Protein AF-A0A016UEE2-F1 (afdb_monomer)

Foldseek 3Di:
DDDDDDDDDDDDDDDDDDDDDDDDDDDPPPDQQDPVVCLVVVVVPDDDDDDDDDPPDDDFQWDWDQDLNDTDIDGDDPPDDDDDSVVVVVSVVVVRDCSVVPHDDDPPDPPFDDDPPDDGDDDDDD

Organism: NCBI:txid53326

Nearest PDB structures (foldseek):
  9iuz-assembly1_C  TM=5.239E-01  e=6.408E+00  Arabidopsis thaliana

Mean predicted aligned error: 16.3 Å

Structure (mmCIF, N/CA/C/O backbone):
data_AF-A0A016UEE2-F1
#
_entry.id   AF-A0A016UEE2-F1
#
loop_
_atom_site.group_PDB
_atom_site.id
_atom_site.type_symbol
_atom_site.label_atom_id
_atom_site.label_alt_id
_atom_site.label_comp_id
_atom_site.label_asym_id
_atom_site.label_entity_id
_atom_site.label_seq_id
_atom_site.pdbx_PDB_ins_code
_atom_site.Cartn_x
_atom_site.Cartn_y
_atom_site.Cartn_z
_atom_site.occupancy
_atom_site.B_iso_or_equiv
_atom_site.auth_seq_id
_atom_site.auth_comp_id
_atom_site.auth_asym_id
_atom_site.auth_atom_id
_atom_site.pdbx_PDB_model_num
ATOM 1 N N . MET A 1 1 ? 30.038 -10.224 -31.333 1.00 40.50 1 MET A N 1
ATOM 2 C CA . MET A 1 1 ? 29.538 -9.846 -29.993 1.00 40.50 1 MET A CA 1
ATOM 3 C C . MET A 1 1 ? 30.709 -9.316 -29.190 1.00 40.50 1 MET A C 1
ATOM 5 O O . MET A 1 1 ? 31.587 -10.097 -28.856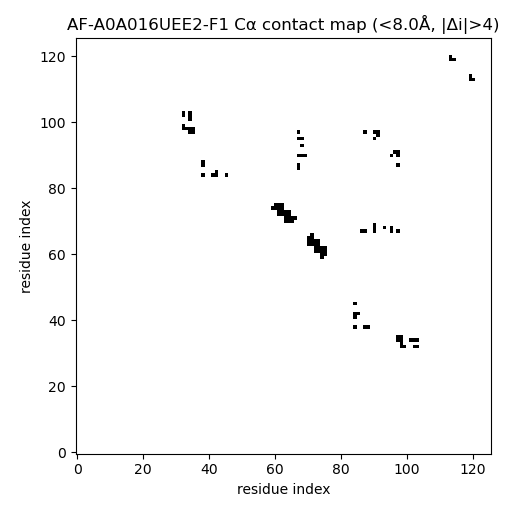 1.00 40.50 1 MET A O 1
ATOM 9 N N . LEU A 1 2 ? 30.770 -8.007 -28.948 1.00 43.94 2 LEU A N 1
ATOM 10 C CA . LEU A 1 2 ? 31.803 -7.408 -28.103 1.00 43.94 2 LEU A CA 1
ATOM 11 C C . LEU A 1 2 ? 31.153 -7.071 -26.758 1.00 43.94 2 LEU A C 1
ATOM 13 O O . LEU A 1 2 ? 30.389 -6.116 -26.651 1.00 43.94 2 LEU A O 1
ATOM 17 N N . GLY A 1 3 ? 31.377 -7.930 -25.764 1.00 43.28 3 GLY A N 1
ATOM 18 C CA . GLY A 1 3 ? 30.940 -7.693 -24.393 1.00 43.28 3 GLY A CA 1
ATOM 19 C C . GLY A 1 3 ? 31.794 -6.600 -23.756 1.00 43.28 3 GLY A C 1
ATOM 20 O O . GLY A 1 3 ? 33.020 -6.632 -23.846 1.00 43.28 3 GLY A O 1
ATOM 21 N N . HIS A 1 4 ? 31.155 -5.623 -23.118 1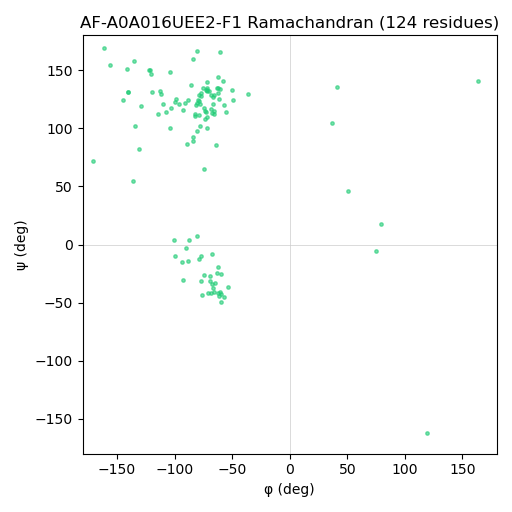.00 61.12 4 HIS A N 1
ATOM 22 C CA . HIS A 1 4 ? 31.859 -4.597 -22.360 1.00 61.12 4 HIS A CA 1
ATOM 23 C C . HIS A 1 4 ? 32.428 -5.203 -21.069 1.00 61.12 4 HIS A C 1
ATOM 25 O O . HIS A 1 4 ? 31.692 -5.563 -20.151 1.00 61.12 4 HIS A O 1
ATOM 31 N N . PHE A 1 5 ? 33.755 -5.322 -21.018 1.00 62.28 5 PHE A N 1
ATOM 32 C CA . PHE A 1 5 ? 34.513 -5.725 -19.834 1.00 62.28 5 PHE A CA 1
ATOM 33 C C . PHE A 1 5 ? 34.337 -4.708 -18.694 1.00 62.28 5 PHE A C 1
ATOM 35 O O . PHE A 1 5 ? 34.442 -3.496 -18.903 1.00 62.28 5 PHE A O 1
ATOM 42 N N . ARG A 1 6 ? 34.099 -5.205 -17.471 1.00 62.44 6 ARG A N 1
ATOM 43 C CA . ARG A 1 6 ? 34.119 -4.394 -16.242 1.00 62.44 6 ARG A CA 1
ATOM 44 C C . ARG A 1 6 ? 35.522 -3.816 -16.028 1.00 62.44 6 ARG A C 1
ATOM 46 O O . ARG A 1 6 ? 36.509 -4.534 -16.139 1.00 62.44 6 ARG A O 1
ATOM 53 N N . ARG A 1 7 ? 35.601 -2.525 -15.687 1.00 59.16 7 ARG A N 1
ATOM 54 C CA . ARG A 1 7 ? 36.829 -1.900 -15.174 1.00 59.16 7 ARG A CA 1
ATOM 55 C C . ARG A 1 7 ? 36.996 -2.287 -13.706 1.00 59.16 7 ARG A C 1
ATOM 57 O O . ARG A 1 7 ? 36.125 -1.976 -12.898 1.00 59.16 7 ARG A O 1
ATOM 64 N N . ASP A 1 8 ? 38.106 -2.936 -13.376 1.00 55.16 8 ASP A N 1
ATOM 65 C CA . ASP A 1 8 ? 38.494 -3.208 -11.993 1.00 55.16 8 ASP A CA 1
ATOM 66 C C . ASP A 1 8 ? 38.797 -1.897 -11.256 1.00 55.16 8 ASP A C 1
ATOM 68 O O . ASP A 1 8 ? 39.772 -1.197 -11.547 1.00 55.16 8 ASP A O 1
ATOM 72 N N . CYS A 1 9 ? 37.958 -1.554 -10.279 1.00 55.56 9 CYS A N 1
ATOM 73 C CA . CYS A 1 9 ? 38.241 -0.474 -9.343 1.00 55.56 9 CYS A CA 1
ATOM 74 C C . CYS A 1 9 ? 39.339 -0.924 -8.368 1.00 55.56 9 CYS A C 1
ATOM 76 O O . CYS A 1 9 ? 39.132 -1.813 -7.543 1.00 55.56 9 CYS A O 1
ATOM 78 N N . ARG A 1 10 ? 40.513 -0.285 -8.433 1.00 49.06 10 ARG A N 1
ATOM 79 C CA . ARG A 1 10 ? 41.581 -0.469 -7.441 1.00 49.06 10 ARG A CA 1
ATOM 80 C C . ARG A 1 10 ? 41.136 0.117 -6.097 1.00 49.06 10 ARG A C 1
ATOM 82 O O . ARG A 1 10 ? 40.994 1.329 -5.967 1.00 49.06 10 ARG A O 1
ATOM 89 N N . ILE A 1 11 ? 40.937 -0.744 -5.100 1.00 54.62 11 ILE A N 1
ATOM 90 C CA . ILE A 1 11 ? 40.657 -0.348 -3.714 1.00 54.62 11 ILE A CA 1
ATOM 91 C C . ILE A 1 11 ? 41.953 0.189 -3.093 1.00 54.62 11 ILE A C 1
ATOM 93 O O . ILE A 1 11 ? 42.874 -0.572 -2.792 1.00 54.62 11 ILE A O 1
ATOM 97 N N . GLY A 1 12 ? 42.024 1.504 -2.889 1.00 42.41 12 GLY A N 1
ATOM 98 C CA . GLY A 1 12 ? 43.024 2.118 -2.019 1.00 42.41 12 GLY A CA 1
ATOM 99 C C . GLY A 1 12 ? 42.668 1.852 -0.556 1.00 42.41 12 GLY A C 1
ATOM 100 O O . GLY A 1 12 ? 41.630 2.302 -0.079 1.00 42.41 12 GLY A O 1
ATOM 101 N N . LYS A 1 13 ? 43.509 1.097 0.157 1.00 50.34 13 LYS A N 1
ATOM 102 C CA . LYS A 1 13 ? 43.388 0.882 1.606 1.00 50.34 13 LYS A CA 1
ATOM 103 C C . LYS A 1 13 ? 43.895 2.110 2.360 1.00 50.34 13 LYS A C 1
ATOM 105 O O . LYS A 1 13 ? 45.065 2.435 2.196 1.00 50.34 13 LYS A O 1
ATOM 110 N N . VAL A 1 14 ? 43.104 2.669 3.279 1.00 40.50 14 VAL A N 1
ATOM 111 C CA . VAL A 1 14 ? 43.639 3.299 4.502 1.00 40.50 14 VAL A CA 1
ATOM 112 C C . VAL A 1 14 ? 42.727 2.973 5.690 1.00 40.50 14 VAL A C 1
ATOM 114 O O . VAL A 1 14 ? 41.506 3.034 5.602 1.00 40.50 14 VAL A O 1
ATOM 117 N N . ALA A 1 15 ? 43.371 2.534 6.769 1.00 42.91 15 ALA A N 1
ATOM 118 C CA . ALA A 1 15 ? 42.829 1.886 7.955 1.00 42.91 15 ALA A CA 1
ATOM 119 C C . ALA A 1 15 ? 42.287 2.858 9.022 1.00 42.91 15 ALA A C 1
ATOM 121 O O . ALA A 1 15 ? 42.736 3.997 9.108 1.00 42.91 15 ALA A O 1
ATOM 122 N N . GLY A 1 16 ? 41.413 2.361 9.912 1.00 34.12 16 GLY A N 1
ATOM 123 C CA . GLY A 1 16 ? 40.935 3.117 11.078 1.00 34.12 16 GLY A CA 1
ATOM 124 C C . GLY A 1 16 ? 40.105 2.320 12.099 1.00 34.12 16 GLY A C 1
ATOM 125 O O . GLY A 1 16 ? 38.905 2.510 12.172 1.00 34.12 16 GLY A O 1
ATOM 126 N N . LYS A 1 17 ? 40.785 1.440 12.849 1.00 33.84 17 LYS A N 1
ATOM 127 C CA . LYS A 1 17 ? 40.577 0.909 14.225 1.00 33.84 17 LYS A CA 1
ATOM 128 C C . LYS A 1 17 ? 39.187 0.528 14.800 1.00 33.84 17 LYS A C 1
ATOM 130 O O . LYS A 1 17 ? 38.220 1.273 14.797 1.00 33.84 17 LYS A O 1
ATOM 135 N N . LEU A 1 18 ? 39.221 -0.638 15.455 1.00 43.97 18 LEU A N 1
ATOM 136 C CA . LEU A 1 18 ? 38.217 -1.311 16.289 1.00 43.97 18 LEU A CA 1
ATOM 137 C C . LEU A 1 18 ? 38.266 -0.827 17.759 1.00 43.97 18 LEU A C 1
ATOM 139 O O . LEU A 1 18 ? 39.369 -0.739 18.298 1.00 43.97 18 LEU A O 1
ATOM 143 N N . ALA A 1 19 ? 37.107 -0.596 18.398 1.00 36.94 19 ALA A N 1
ATOM 144 C CA . ALA A 1 19 ? 36.803 -0.658 19.854 1.00 36.94 19 ALA A CA 1
ATOM 145 C C . ALA A 1 19 ? 35.471 0.090 20.111 1.00 36.94 19 ALA A C 1
ATOM 147 O O . ALA A 1 19 ? 35.274 1.136 19.514 1.00 36.94 19 ALA A O 1
ATOM 148 N N . LYS A 1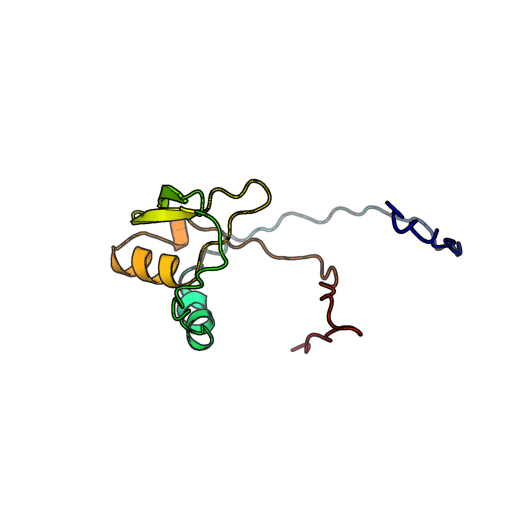 20 ? 34.509 -0.291 20.959 1.00 31.36 20 LYS A N 1
ATOM 149 C CA . LYS A 1 20 ? 34.259 -1.386 21.912 1.00 31.36 20 LYS A CA 1
ATOM 150 C C . LYS A 1 20 ? 32.720 -1.488 22.058 1.00 31.36 20 LYS A C 1
ATOM 152 O O . LYS A 1 20 ? 32.025 -0.497 21.857 1.00 31.36 20 LYS A O 1
ATOM 157 N N . LYS A 1 21 ? 32.209 -2.670 22.422 1.00 42.94 21 LYS A N 1
ATOM 158 C CA . LYS A 1 21 ? 30.834 -2.890 22.915 1.00 42.94 21 LYS A CA 1
ATOM 159 C C . LYS A 1 21 ? 30.615 -2.076 24.192 1.00 42.94 21 LYS A C 1
ATOM 161 O O . LYS A 1 21 ? 31.430 -2.241 25.091 1.00 42.94 21 LYS A O 1
ATOM 166 N N . GLU A 1 22 ? 29.496 -1.363 24.300 1.00 32.75 22 GLU A N 1
ATOM 167 C CA . GLU A 1 22 ? 28.734 -1.274 25.550 1.00 32.75 22 GLU A CA 1
ATOM 168 C C . GLU A 1 22 ? 27.233 -1.313 25.250 1.00 32.75 22 GLU A C 1
ATOM 170 O O . GLU A 1 22 ? 26.722 -0.678 24.330 1.00 32.75 22 GLU A O 1
ATOM 175 N N . GLU A 1 23 ? 26.581 -2.181 26.008 1.00 44.69 23 GLU A N 1
ATOM 176 C CA . GLU A 1 23 ? 25.160 -2.470 26.069 1.00 44.69 23 GLU A CA 1
ATOM 177 C C . GLU A 1 23 ? 24.465 -1.331 26.824 1.00 44.69 23 GLU A C 1
ATOM 179 O O . GLU A 1 23 ? 24.957 -0.887 27.861 1.00 44.69 23 GLU A O 1
ATOM 184 N N . HIS A 1 24 ? 23.337 -0.836 26.313 1.00 33.78 24 HIS A N 1
ATOM 185 C CA . HIS A 1 24 ? 22.480 0.089 27.052 1.00 33.78 24 HIS A CA 1
ATOM 186 C C . HIS A 1 24 ? 21.016 -0.327 26.916 1.00 33.78 24 HIS A C 1
ATOM 188 O O . HIS A 1 24 ? 20.382 -0.130 25.883 1.00 33.78 24 HIS A O 1
ATOM 194 N N . GLY A 1 25 ? 20.547 -0.952 27.998 1.00 29.88 25 GLY A N 1
ATOM 195 C CA . GLY A 1 25 ? 19.236 -0.792 28.620 1.00 29.88 25 GLY A CA 1
ATOM 196 C C . GLY A 1 25 ? 18.035 -0.565 27.711 1.00 29.88 25 GLY A C 1
ATOM 197 O O . GLY A 1 25 ? 17.761 0.553 27.283 1.00 29.88 25 GLY A O 1
ATOM 198 N N . GLN A 1 26 ? 17.234 -1.620 27.560 1.00 46.62 26 GLN A N 1
ATOM 199 C CA . GLN A 1 26 ? 15.822 -1.506 27.218 1.00 46.62 26 GLN A CA 1
ATOM 200 C C . GLN A 1 26 ? 15.105 -0.607 28.231 1.00 46.62 26 GLN A C 1
ATOM 202 O O . GLN A 1 26 ? 14.918 -0.980 29.386 1.00 46.62 26 GLN A O 1
ATOM 207 N N . ILE A 1 27 ? 14.627 0.539 27.759 1.00 47.03 27 ILE A N 1
ATOM 208 C CA . ILE A 1 27 ? 13.439 1.189 28.308 1.00 47.03 27 ILE A CA 1
ATOM 209 C C . ILE A 1 27 ? 12.556 1.528 27.110 1.00 47.03 27 ILE A C 1
ATOM 211 O O . ILE A 1 27 ? 12.590 2.639 26.589 1.00 47.03 27 ILE A O 1
ATOM 215 N N . SER A 1 28 ? 11.778 0.560 26.627 1.00 43.34 28 SER A N 1
ATOM 216 C CA . SER A 1 28 ? 10.666 0.872 25.730 1.00 43.34 28 SER A CA 1
ATOM 217 C C . SER A 1 28 ? 9.436 1.139 26.588 1.00 43.34 28 SER A C 1
ATOM 219 O O . SER A 1 28 ? 8.651 0.240 26.890 1.00 43.34 28 SER A O 1
ATOM 221 N N . SER A 1 29 ? 9.305 2.397 27.008 1.00 43.34 29 SER A N 1
ATOM 222 C CA . SER A 1 29 ? 7.999 2.985 27.302 1.00 43.34 29 SER A CA 1
ATOM 223 C C . SER A 1 29 ? 7.094 2.688 26.108 1.00 43.34 29 SER A C 1
ATOM 225 O O . SER A 1 29 ? 7.496 2.946 24.974 1.00 43.34 29 SER A O 1
ATOM 227 N N . GLY A 1 30 ? 5.941 2.061 26.343 1.00 49.44 30 GLY A N 1
ATOM 228 C CA . GLY A 1 30 ? 5.018 1.641 25.292 1.00 49.44 30 GLY A CA 1
ATOM 229 C C . GLY A 1 30 ? 4.457 2.845 24.544 1.00 49.44 30 GLY A C 1
ATOM 230 O O . GLY A 1 30 ? 3.392 3.353 24.877 1.00 49.44 30 GLY A O 1
ATOM 231 N N . THR A 1 31 ? 5.187 3.319 23.540 1.00 59.09 31 THR A N 1
ATOM 232 C CA . THR A 1 31 ? 4.692 4.267 22.550 1.00 59.09 31 THR A CA 1
ATOM 233 C C . THR A 1 31 ? 3.604 3.563 21.752 1.00 59.09 31 THR A C 1
ATOM 235 O O . THR A 1 31 ? 3.883 2.573 21.074 1.00 59.09 31 THR A O 1
ATOM 238 N N . ALA A 1 32 ? 2.365 4.045 21.866 1.00 63.94 32 ALA A N 1
ATOM 239 C CA . ALA A 1 32 ? 1.270 3.613 21.008 1.00 63.94 32 ALA A CA 1
ATOM 240 C C . ALA A 1 32 ? 1.714 3.697 19.535 1.00 63.94 32 ALA A C 1
ATOM 242 O O . ALA A 1 32 ? 2.328 4.685 19.129 1.00 63.94 32 ALA A O 1
ATOM 243 N N . LYS A 1 33 ? 1.448 2.646 18.753 1.00 73.62 33 LYS A N 1
ATOM 244 C CA . LYS A 1 33 ? 1.685 2.639 17.305 1.00 73.62 33 LYS A CA 1
ATOM 245 C C . LYS A 1 33 ? 0.739 3.668 16.670 1.00 73.62 33 LYS A C 1
ATOM 247 O O . LYS A 1 33 ? -0.444 3.675 16.992 1.00 73.62 33 LYS A O 1
ATOM 252 N N . MET A 1 34 ? 1.265 4.582 15.851 1.00 87.06 34 MET A N 1
ATOM 253 C CA . MET A 1 34 ? 0.511 5.719 15.292 1.00 87.06 34 MET A CA 1
ATOM 254 C C . MET A 1 34 ? 0.815 5.914 13.799 1.00 87.06 34 MET A C 1
ATOM 256 O O . MET A 1 34 ? 1.201 7.006 13.382 1.00 87.06 34 MET A O 1
ATOM 260 N N . PHE A 1 35 ? 0.631 4.867 12.991 1.00 90.81 35 PHE A N 1
ATOM 261 C CA . PHE A 1 35 ? 0.858 4.905 11.539 1.00 90.81 35 PHE A CA 1
ATOM 262 C C . PHE A 1 35 ? -0.108 5.851 10.810 1.00 90.81 35 PHE A C 1
ATOM 264 O O . PHE A 1 35 ? 0.228 6.495 9.813 1.00 90.81 35 PHE A O 1
ATOM 271 N N . THR A 1 36 ? -1.336 5.964 11.307 1.00 91.19 36 THR A N 1
ATOM 272 C CA . THR A 1 36 ? -2.392 6.776 10.697 1.00 91.19 36 THR A CA 1
ATOM 273 C C . THR A 1 36 ? -2.101 8.272 10.822 1.00 91.19 36 THR A C 1
ATOM 275 O O . THR A 1 36 ? -2.449 9.052 9.933 1.00 91.19 36 THR A O 1
ATOM 278 N N . ALA A 1 37 ? -1.422 8.690 11.894 1.00 91.25 37 ALA A N 1
ATOM 279 C CA . ALA A 1 37 ? -1.154 10.096 12.185 1.00 91.25 37 ALA A CA 1
ATOM 280 C C . ALA A 1 37 ? -0.352 10.824 11.079 1.00 91.25 37 ALA A C 1
ATOM 282 O O . ALA A 1 37 ? -0.791 11.893 10.637 1.00 91.25 37 ALA A O 1
ATOM 283 N N . PRO A 1 38 ? 0.784 10.297 10.576 1.00 89.38 38 PRO A N 1
ATOM 284 C CA . PRO A 1 38 ? 1.543 10.947 9.508 1.00 89.38 38 PRO A CA 1
ATOM 285 C C . PRO A 1 38 ? 0.953 10.752 8.101 1.00 89.38 38 PRO A C 1
ATOM 287 O O . PRO A 1 38 ? 1.364 11.461 7.176 1.00 89.38 38 PRO A O 1
ATOM 290 N N . LEU A 1 39 ? -0.013 9.845 7.907 1.00 89.56 39 LEU A N 1
ATOM 291 C CA . LEU A 1 39 ? -0.467 9.423 6.577 1.00 89.56 39 LEU A CA 1
ATOM 292 C C . LEU A 1 39 ? -0.959 10.592 5.708 1.00 89.56 39 LEU A C 1
ATOM 294 O O . LEU A 1 39 ? -0.557 10.726 4.550 1.00 89.56 39 LEU A O 1
ATOM 298 N N . ASN A 1 40 ? -1.764 11.494 6.276 1.00 85.19 40 ASN A N 1
ATOM 299 C CA . ASN A 1 40 ? -2.271 12.666 5.552 1.00 85.19 40 ASN A CA 1
ATOM 300 C C . ASN A 1 40 ? -1.135 13.573 5.063 1.00 85.19 40 ASN A C 1
ATOM 302 O O . ASN A 1 40 ? -1.147 14.040 3.921 1.00 85.19 40 ASN A O 1
ATOM 306 N N . ARG A 1 41 ? -0.106 13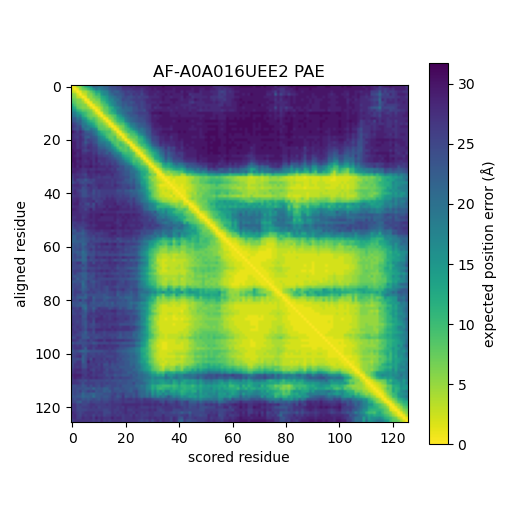.767 5.895 1.00 88.44 41 ARG A N 1
ATOM 307 C CA . ARG A 1 41 ? 1.067 14.569 5.538 1.00 88.44 41 ARG A CA 1
ATOM 308 C C . ARG A 1 41 ? 1.820 13.959 4.356 1.00 88.44 41 ARG A C 1
ATOM 310 O O . ARG A 1 41 ? 2.225 14.700 3.466 1.00 88.44 41 ARG A O 1
ATOM 317 N N . TRP A 1 42 ? 1.989 12.637 4.321 1.00 88.50 42 TRP A N 1
ATOM 318 C CA . TRP A 1 42 ? 2.667 11.956 3.209 1.00 88.50 42 TRP A CA 1
ATOM 319 C C . TRP A 1 42 ? 1.875 12.036 1.904 1.00 88.50 42 TRP A C 1
ATOM 321 O O . TRP A 1 42 ? 2.453 12.149 0.825 1.00 88.50 42 TRP A O 1
ATOM 331 N N . THR A 1 43 ? 0.546 12.027 1.992 1.00 82.81 43 THR A N 1
ATOM 332 C CA . THR A 1 43 ? -0.319 12.019 0.804 1.00 82.81 43 THR A CA 1
ATOM 333 C C . THR A 1 43 ? -0.390 13.368 0.089 1.00 82.81 43 THR A C 1
ATOM 335 O O . THR A 1 43 ? -0.558 13.394 -1.129 1.00 82.81 43 THR A O 1
ATOM 338 N N . CYS A 1 44 ? -0.162 14.478 0.800 1.00 77.00 44 CYS A N 1
ATOM 339 C CA . CYS A 1 44 ? -0.179 15.837 0.243 1.00 77.00 44 CYS A CA 1
ATOM 340 C C . CYS A 1 44 ? 0.858 16.054 -0.887 1.00 77.00 44 CYS A C 1
ATOM 342 O O . CYS A 1 44 ? 0.647 16.882 -1.766 1.00 77.00 44 CYS A O 1
ATOM 344 N N . GLY A 1 45 ? 1.951 15.280 -0.908 1.00 67.50 45 GLY A N 1
ATOM 345 C CA . GLY A 1 45 ? 2.974 15.325 -1.966 1.00 67.50 45 GLY A CA 1
ATOM 346 C C . GLY A 1 45 ? 2.872 14.214 -3.016 1.00 67.50 45 GLY A C 1
ATOM 347 O O . GLY A 1 45 ? 3.756 14.095 -3.863 1.00 67.50 45 GLY A O 1
ATOM 348 N N . SER A 1 46 ? 1.849 13.357 -2.949 1.00 66.00 46 SER A N 1
ATOM 349 C CA . SER A 1 46 ? 1.742 12.210 -3.853 1.00 66.00 46 SER A CA 1
ATOM 350 C C . SER A 1 46 ? 1.216 12.634 -5.227 1.00 66.00 46 SER A C 1
ATOM 352 O O . SER A 1 46 ? 0.144 13.223 -5.350 1.00 66.00 46 SER A O 1
ATOM 354 N N . VAL A 1 47 ? 1.980 12.342 -6.282 1.00 64.38 47 VAL A N 1
ATOM 355 C CA . VAL A 1 47 ? 1.561 12.604 -7.664 1.00 64.38 47 VAL A CA 1
ATOM 356 C C . VAL A 1 47 ? 0.798 11.385 -8.170 1.00 64.38 47 VAL A C 1
ATOM 358 O O . VAL A 1 47 ? 1.305 10.262 -8.125 1.00 64.38 47 VAL A O 1
ATOM 361 N N . GLY A 1 48 ? -0.433 11.585 -8.640 1.00 59.97 48 GLY A N 1
ATOM 362 C CA . GLY A 1 48 ? -1.207 10.519 -9.268 1.00 59.97 48 GLY A CA 1
ATOM 363 C C . GLY A 1 48 ? -0.508 10.016 -10.532 1.00 59.97 48 GLY A C 1
ATOM 364 O O . GLY A 1 48 ? -0.131 10.806 -11.395 1.00 59.97 48 GLY A O 1
ATOM 365 N N . VAL A 1 49 ? -0.342 8.699 -10.662 1.00 60.59 49 VAL A N 1
ATOM 366 C CA . VAL A 1 49 ? 0.182 8.103 -11.896 1.00 60.59 49 VAL A CA 1
ATOM 367 C C . VAL A 1 49 ? -0.947 8.042 -12.922 1.00 60.59 49 VAL A C 1
ATOM 369 O O . VAL A 1 49 ? -1.888 7.261 -12.778 1.00 60.59 49 VAL A O 1
ATOM 372 N N . VAL A 1 50 ? -0.844 8.847 -13.979 1.00 59.38 50 VAL A N 1
ATOM 373 C CA . VAL A 1 50 ? -1.672 8.691 -15.179 1.00 59.38 50 VAL A CA 1
ATOM 374 C C . VAL A 1 50 ? -1.133 7.487 -15.950 1.00 59.38 50 VAL A C 1
ATOM 376 O O . VAL A 1 50 ? 0.021 7.483 -16.374 1.00 59.38 50 VAL A O 1
ATOM 379 N N . LYS A 1 51 ? -1.942 6.434 -16.115 1.00 60.41 51 LYS A N 1
ATOM 380 C CA . LYS A 1 51 ? -1.556 5.285 -16.946 1.00 60.41 51 LYS A CA 1
ATOM 381 C C . LYS A 1 51 ? -1.587 5.687 -18.420 1.00 60.41 51 LYS A C 1
ATOM 383 O O . LYS A 1 51 ? -2.651 5.698 -19.030 1.0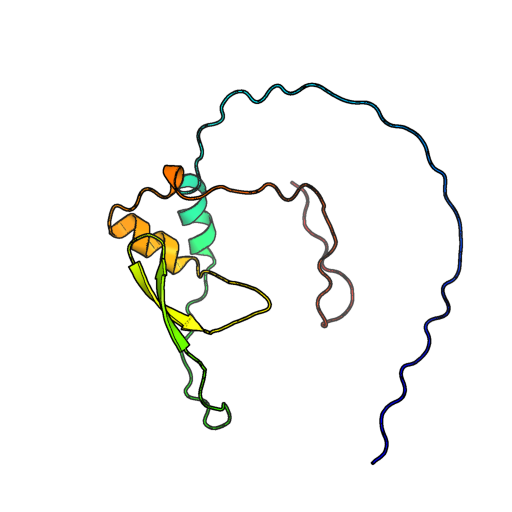0 60.41 51 LYS A O 1
ATOM 388 N N . GLY A 1 52 ? -0.419 5.984 -18.983 1.00 60.56 52 GLY A N 1
ATOM 389 C CA . GLY A 1 52 ? -0.206 5.918 -20.426 1.00 60.56 52 GLY A CA 1
ATOM 390 C C . GLY A 1 52 ? -0.172 4.456 -20.870 1.00 60.56 52 GLY A C 1
ATOM 391 O O . GLY A 1 52 ? 0.434 3.620 -20.199 1.00 60.56 52 GLY A O 1
ATOM 392 N N . TYR A 1 53 ? -0.866 4.135 -21.959 1.00 59.47 53 TYR A N 1
ATOM 393 C CA . TYR A 1 53 ? -0.720 2.845 -22.627 1.00 59.47 53 TYR A CA 1
ATOM 394 C C . TYR A 1 53 ? 0.505 2.959 -23.534 1.00 59.47 53 TYR A C 1
ATOM 396 O O . TYR A 1 53 ? 0.478 3.738 -24.484 1.00 59.47 53 TYR A O 1
ATOM 404 N N . ASP A 1 54 ? 1.587 2.263 -23.195 1.00 66.56 54 ASP A N 1
ATOM 405 C CA . ASP A 1 54 ? 2.805 2.250 -24.003 1.00 66.56 54 ASP A CA 1
ATOM 406 C C . ASP A 1 54 ? 2.914 0.889 -24.694 1.00 66.56 54 ASP A C 1
ATOM 408 O O . ASP A 1 54 ? 3.030 -0.150 -24.039 1.00 66.56 54 ASP A O 1
ATOM 412 N N . ASP A 1 55 ? 2.813 0.907 -26.022 1.00 69.00 55 ASP A N 1
ATOM 413 C CA . ASP A 1 55 ? 2.758 -0.275 -26.894 1.00 69.00 55 ASP A CA 1
ATOM 414 C C . ASP A 1 55 ? 4.090 -1.059 -26.897 1.00 69.00 55 ASP A C 1
ATOM 416 O O . ASP A 1 55 ? 4.186 -2.170 -27.414 1.00 69.00 55 ASP A O 1
ATOM 420 N N . LEU A 1 56 ? 5.134 -0.490 -26.279 1.00 75.81 56 LEU A N 1
ATOM 421 C CA . LEU A 1 56 ? 6.471 -1.072 -26.160 1.00 75.81 56 LEU A CA 1
ATOM 422 C C . LEU A 1 56 ? 6.670 -1.934 -24.900 1.00 75.81 56 LEU A C 1
ATOM 424 O O . LEU A 1 56 ? 7.739 -2.523 -24.723 1.00 75.81 56 LEU A O 1
ATOM 428 N N 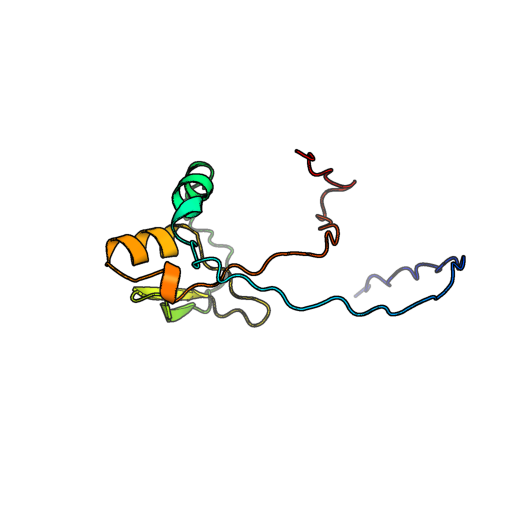. VAL A 1 57 ? 5.675 -2.027 -24.010 1.00 74.81 57 VAL A N 1
ATOM 429 C CA . VAL A 1 57 ? 5.790 -2.781 -22.752 1.00 74.81 57 VAL A CA 1
ATOM 430 C C . VAL A 1 57 ? 5.136 -4.158 -22.889 1.00 74.81 57 VAL A C 1
ATOM 432 O O . VAL A 1 57 ? 3.946 -4.283 -23.170 1.00 74.81 57 VAL A O 1
ATOM 435 N N . GLY A 1 58 ? 5.912 -5.221 -22.648 1.00 81.94 58 GLY A N 1
ATOM 436 C CA . GLY A 1 58 ? 5.402 -6.596 -22.631 1.00 81.94 58 GLY A CA 1
ATOM 437 C C . GLY A 1 58 ? 4.322 -6.828 -21.563 1.00 81.94 58 GLY A C 1
ATOM 438 O O . GLY A 1 58 ? 4.140 -6.035 -20.637 1.00 81.94 58 GLY A O 1
ATOM 439 N N . ARG A 1 59 ? 3.597 -7.952 -21.660 1.00 83.44 59 ARG A N 1
ATOM 440 C CA . ARG A 1 59 ? 2.529 -8.286 -20.702 1.00 83.44 59 ARG A CA 1
ATOM 441 C C . ARG A 1 59 ? 3.083 -8.322 -19.271 1.00 83.44 59 ARG A C 1
ATOM 443 O O . ARG A 1 59 ? 3.932 -9.147 -18.950 1.00 83.44 59 ARG A O 1
ATOM 450 N N . GLN A 1 60 ? 2.543 -7.469 -18.403 1.00 85.50 60 GLN A N 1
ATOM 451 C CA . GLN A 1 60 ? 2.872 -7.474 -16.980 1.00 85.50 60 GLN A CA 1
ATOM 452 C C . GLN A 1 60 ? 2.305 -8.718 -16.287 1.00 85.50 60 GLN A C 1
ATOM 454 O O . GLN A 1 60 ? 1.116 -9.027 -16.412 1.00 85.50 60 GLN A O 1
ATOM 459 N N . THR A 1 61 ? 3.142 -9.397 -15.504 1.00 89.88 61 THR A N 1
ATOM 460 C CA . THR A 1 61 ? 2.712 -10.488 -14.624 1.00 89.88 61 THR A CA 1
ATOM 461 C C . THR A 1 61 ? 2.068 -9.895 -13.377 1.00 89.88 61 THR A C 1
ATOM 463 O O . THR A 1 61 ? 2.752 -9.408 -12.477 1.00 89.88 61 THR A O 1
ATOM 466 N N . VAL A 1 62 ? 0.736 -9.916 -13.338 1.00 92.75 62 VAL A N 1
ATOM 467 C CA . VAL A 1 62 ? -0.063 -9.405 -12.219 1.00 92.75 62 VAL A CA 1
ATOM 468 C C . VAL A 1 62 ? -0.931 -10.499 -11.615 1.00 92.75 62 VAL A C 1
ATOM 470 O O . VAL A 1 62 ? -1.439 -11.362 -12.329 1.00 92.75 62 VAL A O 1
ATOM 473 N N . THR A 1 63 ? -1.157 -10.428 -10.306 1.00 94.19 63 THR A N 1
ATOM 474 C CA . THR A 1 63 ? -2.083 -11.312 -9.587 1.00 94.19 63 THR A CA 1
ATOM 475 C C . THR A 1 63 ? -2.963 -10.525 -8.618 1.00 94.19 63 THR A C 1
ATOM 477 O O . THR A 1 63 ? -2.626 -9.404 -8.232 1.00 94.19 63 THR A O 1
ATOM 480 N N . ASN A 1 64 ? -4.114 -11.086 -8.243 1.00 96.19 64 ASN A N 1
ATOM 481 C CA . ASN A 1 64 ? -4.943 -10.516 -7.184 1.00 96.19 64 ASN A CA 1
ATOM 482 C C . ASN A 1 64 ? -4.357 -10.898 -5.824 1.00 96.19 64 ASN A C 1
ATOM 484 O O . ASN A 1 64 ? -4.144 -12.075 -5.546 1.00 96.19 64 ASN A O 1
ATOM 488 N N . VAL A 1 65 ? -4.155 -9.904 -4.968 1.00 94.69 65 VAL A N 1
ATOM 489 C CA . VAL A 1 65 ? -3.695 -10.074 -3.589 1.00 94.69 65 VAL A CA 1
ATOM 490 C C . VAL A 1 65 ? -4.708 -9.468 -2.625 1.00 94.69 65 VAL A C 1
ATOM 492 O O . VAL A 1 65 ? -5.404 -8.506 -2.968 1.00 94.69 65 VAL A O 1
ATOM 495 N N . ARG A 1 66 ? -4.790 -10.030 -1.415 1.00 95.69 66 ARG A N 1
ATOM 496 C CA . ARG A 1 66 ? -5.489 -9.413 -0.283 1.00 95.69 66 ARG A CA 1
ATOM 497 C C . ARG A 1 66 ? -4.457 -8.680 0.565 1.00 95.69 66 ARG A C 1
ATOM 499 O O . ARG A 1 66 ? -3.508 -9.300 1.027 1.00 95.69 66 ARG A O 1
ATOM 506 N N . LEU A 1 67 ? -4.634 -7.378 0.739 1.00 94.38 67 LEU A N 1
ATOM 507 C CA . LEU A 1 67 ? -3.697 -6.501 1.434 1.00 94.38 67 LEU A CA 1
ATOM 508 C C . LEU A 1 67 ? -4.483 -5.433 2.198 1.00 94.38 67 LEU A C 1
ATOM 510 O O . LEU A 1 67 ? -5.282 -4.731 1.584 1.00 94.38 67 LEU A O 1
ATOM 514 N N . LEU A 1 68 ? -4.258 -5.316 3.513 1.00 94.94 68 LEU A N 1
ATOM 515 C CA . LEU A 1 68 ? -4.892 -4.308 4.385 1.00 94.94 68 LEU A CA 1
ATOM 516 C C . LEU A 1 68 ? -6.426 -4.266 4.238 1.00 94.94 68 LEU A C 1
ATOM 518 O O . LEU A 1 68 ? -7.024 -3.222 3.998 1.00 94.94 68 LEU A O 1
ATOM 522 N N . GLY A 1 69 ? -7.063 -5.442 4.248 1.00 94.56 69 GLY A N 1
ATOM 523 C CA . GLY A 1 69 ? -8.514 -5.579 4.054 1.00 94.56 69 GLY A CA 1
ATOM 524 C C . GLY A 1 69 ? -9.008 -5.391 2.610 1.00 94.56 69 GLY A C 1
ATOM 525 O O . GLY A 1 69 ? -10.172 -5.659 2.319 1.00 94.56 69 GLY A O 1
ATOM 526 N N . LEU A 1 70 ? -8.140 -5.008 1.671 1.00 96.12 70 LEU A N 1
ATOM 527 C CA . LEU A 1 70 ? -8.491 -4.728 0.279 1.00 96.12 70 LEU A CA 1
ATOM 528 C C . LEU A 1 70 ? -8.074 -5.865 -0.656 1.00 96.12 70 LEU A C 1
ATOM 530 O O . LEU A 1 70 ? -7.043 -6.501 -0.467 1.00 96.12 70 LEU A O 1
ATOM 534 N N . THR A 1 71 ? -8.838 -6.079 -1.729 1.00 96.50 71 THR A N 1
ATOM 535 C CA . THR A 1 71 ? -8.397 -6.913 -2.862 1.00 96.50 71 THR A CA 1
ATOM 536 C C . THR A 1 71 ? -7.882 -6.013 -3.981 1.00 96.50 71 THR A C 1
ATOM 538 O O . THR A 1 71 ? -8.578 -5.079 -4.399 1.00 96.50 71 THR A O 1
ATOM 541 N N . ARG A 1 72 ? -6.648 -6.244 -4.444 1.00 94.06 72 ARG A N 1
ATOM 542 C CA . ARG A 1 72 ? -5.965 -5.408 -5.447 1.00 94.06 72 ARG A CA 1
ATOM 543 C C . ARG A 1 72 ? -5.151 -6.260 -6.415 1.00 94.06 72 ARG A C 1
ATOM 545 O O . ARG A 1 72 ? -4.650 -7.314 -6.042 1.00 94.06 72 ARG A O 1
ATOM 552 N N . LYS A 1 73 ? -4.989 -5.778 -7.650 1.00 93.50 73 LYS A N 1
ATOM 553 C CA . LYS A 1 73 ? -4.017 -6.344 -8.594 1.00 93.50 73 LYS A CA 1
ATOM 554 C C . LYS A 1 73 ? -2.627 -5.812 -8.254 1.00 93.50 73 LYS A C 1
ATOM 556 O O . LYS A 1 73 ? -2.446 -4.597 -8.230 1.00 93.50 73 LYS A O 1
ATOM 561 N N . ALA A 1 74 ? -1.676 -6.706 -8.029 1.00 92.75 74 ALA A N 1
ATOM 562 C CA . ALA A 1 74 ? -0.282 -6.385 -7.746 1.00 92.75 74 ALA A CA 1
ATOM 563 C C . ALA A 1 74 ? 0.642 -7.025 -8.787 1.00 92.75 74 ALA A C 1
ATOM 565 O O . ALA A 1 74 ? 0.316 -8.074 -9.348 1.00 92.75 74 ALA A O 1
ATOM 566 N N . LEU A 1 75 ? 1.778 -6.377 -9.048 1.00 92.81 75 LEU A N 1
ATOM 567 C CA . LEU A 1 75 ? 2.863 -6.936 -9.853 1.00 92.81 75 LEU A CA 1
ATOM 568 C C . LEU A 1 75 ? 3.574 -8.035 -9.060 1.00 92.81 75 LEU A C 1
ATOM 570 O O . LEU A 1 75 ? 3.794 -7.882 -7.860 1.00 92.81 75 LEU A O 1
ATOM 574 N N . LEU A 1 76 ? 3.933 -9.128 -9.732 1.00 90.38 76 LEU A N 1
ATOM 575 C CA . LEU A 1 76 ? 4.750 -10.177 -9.133 1.00 90.38 76 LEU A CA 1
ATOM 576 C C . LEU A 1 76 ? 6.227 -9.754 -9.179 1.00 90.38 76 LEU A C 1
ATOM 578 O O . LEU A 1 76 ? 6.877 -9.904 -10.212 1.00 90.38 76 LEU A O 1
ATOM 582 N N . ASP A 1 77 ? 6.731 -9.207 -8.074 1.00 84.38 77 ASP A N 1
ATOM 583 C CA . ASP A 1 77 ? 8.136 -8.823 -7.889 1.00 84.38 77 ASP A CA 1
ATOM 584 C C . ASP A 1 77 ? 8.793 -9.730 -6.832 1.00 84.38 77 ASP A C 1
ATOM 586 O O . ASP A 1 77 ? 8.223 -9.980 -5.771 1.00 84.38 77 ASP A O 1
ATOM 590 N N . THR A 1 78 ? 9.983 -10.258 -7.137 1.00 80.50 78 THR A N 1
ATOM 591 C CA . THR A 1 78 ? 10.782 -11.093 -6.222 1.00 80.50 78 THR A CA 1
ATOM 592 C C . THR A 1 78 ? 11.809 -10.291 -5.424 1.00 80.50 78 THR A C 1
ATOM 594 O O . THR A 1 78 ? 12.391 -10.826 -4.485 1.00 80.50 78 THR A O 1
ATOM 597 N N . GLY A 1 79 ? 12.096 -9.047 -5.822 1.00 80.31 79 GLY A N 1
ATOM 598 C CA . GLY A 1 79 ? 13.130 -8.214 -5.207 1.00 80.31 79 GLY A CA 1
ATOM 599 C C . GLY A 1 79 ? 12.604 -7.305 -4.101 1.00 80.31 79 GLY A C 1
ATOM 600 O O . GLY A 1 79 ? 13.330 -7.003 -3.156 1.00 80.31 79 GLY A O 1
ATOM 601 N N . SER A 1 80 ? 11.349 -6.870 -4.201 1.00 80.62 80 SER A N 1
ATOM 602 C CA . SER A 1 80 ? 10.733 -5.983 -3.220 1.00 80.62 80 SER A CA 1
ATOM 603 C C . SER A 1 80 ? 9.211 -6.004 -3.319 1.00 80.62 80 SER A C 1
ATOM 605 O O . SER A 1 80 ? 8.625 -6.539 -4.253 1.00 80.62 80 SER A O 1
ATOM 607 N N . SER A 1 81 ? 8.537 -5.419 -2.337 1.00 86.62 81 SER A N 1
ATOM 608 C CA . SER A 1 81 ? 7.111 -5.123 -2.430 1.00 86.62 81 SER A CA 1
ATOM 609 C C . SER A 1 81 ? 6.914 -3.663 -2.066 1.00 86.62 81 SER A C 1
ATOM 611 O O . SER A 1 81 ? 7.264 -3.244 -0.967 1.00 86.62 81 SER A O 1
ATOM 613 N N . ILE A 1 82 ? 6.380 -2.881 -3.002 1.00 90.75 82 ILE A N 1
ATOM 614 C CA . ILE A 1 82 ? 6.116 -1.452 -2.818 1.00 90.75 82 ILE A CA 1
ATOM 615 C C . ILE A 1 82 ? 4.603 -1.258 -2.757 1.00 90.75 82 ILE A C 1
ATOM 617 O O . ILE A 1 82 ? 3.886 -1.601 -3.697 1.00 90.75 82 ILE A O 1
ATOM 621 N N . ILE A 1 83 ? 4.118 -0.699 -1.647 1.00 91.25 83 ILE A N 1
ATOM 622 C CA . ILE A 1 83 ? 2.696 -0.420 -1.428 1.00 91.25 83 ILE A CA 1
ATOM 623 C C . ILE A 1 83 ? 2.459 1.085 -1.628 1.00 91.25 83 ILE A C 1
ATOM 625 O O . ILE A 1 83 ? 3.015 1.889 -0.879 1.00 91.25 83 ILE A O 1
ATOM 629 N N . PRO A 1 84 ? 1.642 1.500 -2.613 1.00 91.00 84 PRO A N 1
ATOM 630 C CA . PRO A 1 84 ? 1.313 2.910 -2.807 1.00 91.00 84 PRO A CA 1
ATOM 631 C C . PRO A 1 84 ? 0.574 3.511 -1.603 1.00 91.00 84 PRO A C 1
ATOM 633 O O . PRO A 1 84 ? -0.312 2.867 -1.041 1.00 91.00 84 PRO A O 1
ATOM 636 N N . LEU A 1 85 ? 0.838 4.786 -1.285 1.00 92.31 85 LEU A N 1
ATOM 637 C CA . LEU A 1 85 ? 0.170 5.505 -0.184 1.00 92.31 85 LEU A CA 1
ATOM 638 C C . LEU A 1 85 ? -1.366 5.470 -0.275 1.00 92.31 85 LEU A C 1
ATOM 640 O O . LEU A 1 85 ? -2.047 5.309 0.735 1.00 92.31 85 LEU A O 1
ATOM 644 N N . GLY A 1 86 ? -1.916 5.538 -1.491 1.00 91.56 86 GLY A N 1
ATOM 645 C CA . GLY A 1 86 ? -3.364 5.472 -1.715 1.00 91.56 86 GLY A CA 1
ATOM 646 C C . GLY A 1 86 ? -4.015 4.155 -1.269 1.00 91.56 86 GLY A C 1
ATOM 647 O O . GLY A 1 86 ? -5.221 4.120 -1.040 1.00 91.56 86 GLY A O 1
ATOM 648 N N . ILE A 1 87 ? -3.245 3.071 -1.107 1.00 93.44 87 ILE A N 1
ATOM 649 C CA . ILE A 1 87 ? -3.761 1.805 -0.568 1.00 93.44 87 ILE A CA 1
ATOM 650 C C . ILE A 1 87 ? -4.056 1.942 0.925 1.00 93.44 87 ILE A C 1
ATOM 652 O O . ILE A 1 87 ? -5.123 1.511 1.350 1.00 93.44 87 ILE A O 1
ATOM 656 N N . PHE A 1 88 ? -3.178 2.604 1.683 1.00 94.81 88 PHE A N 1
ATOM 657 C CA . PHE A 1 88 ? -3.391 2.877 3.107 1.00 94.81 88 PHE A CA 1
ATOM 658 C C . PHE A 1 88 ? -4.579 3.827 3.328 1.00 94.81 88 PHE A C 1
ATOM 660 O O . PHE A 1 88 ? -5.414 3.598 4.197 1.00 94.81 88 PHE A O 1
ATOM 667 N N . GLN A 1 89 ? -4.728 4.861 2.493 1.00 93.69 89 GLN A N 1
ATOM 668 C CA . GLN A 1 89 ? -5.910 5.732 2.562 1.00 93.69 89 GLN A CA 1
ATOM 669 C C . GLN A 1 89 ? -7.205 4.955 2.292 1.00 93.69 89 GLN A C 1
ATOM 671 O O . GLN A 1 89 ? -8.196 5.117 3.002 1.00 93.69 89 GLN A O 1
ATOM 676 N N . ALA A 1 90 ? -7.197 4.088 1.277 1.00 94.44 90 ALA A N 1
ATOM 677 C CA . ALA A 1 90 ? -8.360 3.282 0.938 1.00 94.44 90 ALA A CA 1
ATOM 678 C C . ALA A 1 90 ? -8.697 2.256 2.031 1.00 94.44 90 ALA A C 1
ATOM 680 O O . ALA A 1 90 ? -9.875 2.028 2.284 1.00 94.44 90 ALA A O 1
ATOM 681 N N . SER A 1 91 ? -7.702 1.649 2.684 1.00 95.50 91 SER A N 1
ATOM 682 C CA . SER A 1 91 ? -7.947 0.690 3.765 1.00 95.50 91 SER A CA 1
ATOM 683 C C . SER A 1 91 ? -8.532 1.386 4.992 1.00 95.50 91 SER A C 1
ATOM 685 O O . SER A 1 91 ? -9.513 0.900 5.558 1.00 95.50 91 SER A O 1
ATOM 687 N N . LEU A 1 92 ? -8.017 2.571 5.338 1.00 94.12 92 LEU A N 1
ATOM 688 C CA . LEU A 1 92 ? -8.564 3.392 6.418 1.00 94.12 92 LEU A CA 1
ATOM 689 C C . LEU A 1 92 ? -10.029 3.767 6.146 1.00 94.12 92 LEU A C 1
ATOM 691 O O . LEU A 1 92 ? -10.878 3.633 7.022 1.00 94.12 92 LEU A O 1
ATOM 695 N N . ALA A 1 93 ? -10.356 4.146 4.906 1.00 94.12 93 ALA A N 1
ATOM 696 C CA . ALA A 1 93 ? -11.732 4.440 4.501 1.00 94.12 93 ALA A CA 1
ATOM 697 C C . ALA A 1 93 ? -12.674 3.223 4.604 1.00 94.12 93 ALA A C 1
ATOM 699 O O . ALA A 1 93 ? -13.881 3.396 4.754 1.00 94.12 93 ALA A O 1
ATOM 700 N N . THR A 1 94 ? -12.143 1.997 4.546 1.00 95.75 94 THR A N 1
ATOM 701 C CA . THR A 1 94 ? -12.911 0.760 4.781 1.00 95.75 94 THR A CA 1
ATOM 702 C C . THR A 1 94 ? -12.986 0.343 6.254 1.00 95.75 94 THR A C 1
ATOM 704 O O . THR A 1 94 ? -13.551 -0.706 6.552 1.00 95.75 94 THR A O 1
ATOM 707 N N . GLY A 1 95 ? -12.438 1.148 7.170 1.00 94.56 95 GLY A N 1
ATOM 708 C CA . GLY A 1 95 ? -12.419 0.862 8.606 1.00 94.56 95 GLY A CA 1
ATOM 709 C C . GLY A 1 95 ? -11.337 -0.132 9.034 1.00 94.56 95 GLY A C 1
ATOM 710 O O . GLY A 1 95 ? -11.445 -0.709 10.110 1.00 94.56 95 GLY A O 1
ATOM 711 N N . PHE A 1 96 ? -10.318 -0.364 8.202 1.00 96.12 96 PHE A N 1
ATOM 712 C CA . PHE A 1 96 ? -9.175 -1.197 8.571 1.00 96.12 96 PHE A CA 1
ATOM 713 C C . PHE A 1 96 ? -8.283 -0.455 9.580 1.00 96.12 96 PHE A C 1
ATOM 715 O O . PHE A 1 96 ? -7.949 0.711 9.355 1.00 96.12 96 PHE A O 1
ATOM 722 N N . ASP A 1 97 ? -7.888 -1.125 10.664 1.00 95.12 97 ASP A N 1
ATOM 723 C CA . ASP A 1 97 ? -7.086 -0.533 11.739 1.00 95.12 97 ASP A CA 1
ATOM 724 C C . ASP A 1 97 ? -5.590 -0.563 11.395 1.00 95.12 97 ASP A C 1
ATOM 726 O O . ASP A 1 97 ? -4.874 -1.533 11.642 1.00 95.12 97 ASP A O 1
ATOM 730 N N . LEU A 1 98 ? -5.112 0.522 10.787 1.00 94.19 98 LEU A N 1
ATOM 731 C CA . LEU A 1 98 ? -3.708 0.651 10.403 1.00 94.19 98 LEU A CA 1
ATOM 732 C C . LEU A 1 98 ? -2.760 0.779 11.598 1.00 94.19 98 LEU A C 1
ATOM 734 O O . LEU A 1 98 ? -1.599 0.402 11.470 1.00 94.19 98 LEU A O 1
ATOM 738 N N . ASP A 1 99 ? -3.221 1.298 12.733 1.00 94.00 99 ASP A N 1
ATOM 739 C CA . ASP A 1 99 ? -2.365 1.509 13.902 1.00 94.00 99 ASP A CA 1
ATOM 740 C C . ASP A 1 99 ? -2.095 0.189 14.638 1.00 94.00 99 ASP A C 1
ATOM 742 O O . ASP A 1 99 ? -1.011 -0.008 15.192 1.00 94.00 99 ASP A O 1
ATOM 746 N N . ALA A 1 100 ? -3.050 -0.745 14.597 1.00 93.25 100 ALA A N 1
ATOM 747 C CA . ALA A 1 100 ? -2.863 -2.097 15.111 1.00 93.25 100 ALA A CA 1
ATOM 748 C C . ALA A 1 100 ? -2.017 -2.977 14.174 1.00 93.25 100 ALA A C 1
ATOM 750 O O . ALA A 1 100 ? -1.133 -3.703 14.638 1.00 93.25 100 ALA A O 1
ATOM 751 N N . ASP A 1 101 ? -2.279 -2.901 12.865 1.00 91.69 101 ASP A N 1
ATOM 752 C CA . ASP A 1 101 ? -1.778 -3.881 11.894 1.00 91.69 101 ASP A CA 1
ATOM 753 C C . ASP A 1 101 ? -0.532 -3.431 11.110 1.00 91.69 101 ASP A C 1
ATOM 755 O O . ASP A 1 101 ? 0.083 -4.248 10.418 1.00 91.69 101 ASP A O 1
ATOM 759 N N . VAL A 1 102 ? -0.127 -2.156 11.198 1.00 92.31 102 VAL A N 1
ATOM 760 C CA . VAL A 1 102 ? 1.073 -1.629 10.526 1.00 92.31 102 VAL A CA 1
ATOM 761 C C . VAL A 1 102 ? 2.067 -1.079 11.544 1.00 92.31 102 VAL A C 1
ATOM 763 O O . VAL A 1 102 ? 1.736 -0.294 12.427 1.00 92.31 102 VAL A O 1
ATOM 766 N N . GLU A 1 103 ? 3.327 -1.485 11.401 1.00 90.56 103 GLU A N 1
ATOM 767 C CA . GLU A 1 103 ? 4.427 -1.015 12.238 1.00 90.56 103 GLU A CA 1
ATOM 768 C C . GLU A 1 103 ? 5.398 -0.154 11.432 1.00 90.56 103 GLU A C 1
ATOM 770 O O . GLU A 1 103 ? 5.882 -0.556 10.372 1.00 90.56 103 GLU A O 1
ATOM 775 N N . GLU A 1 104 ? 5.709 1.031 11.956 1.00 87.88 104 GLU A N 1
ATOM 776 C CA . GLU A 1 104 ? 6.774 1.873 11.421 1.00 87.88 104 GLU A CA 1
ATOM 777 C C . GLU A 1 104 ? 8.128 1.403 11.949 1.00 87.88 104 GLU A C 1
ATOM 779 O O . GLU A 1 104 ? 8.383 1.419 13.153 1.00 87.88 104 GLU A O 1
ATOM 784 N N . ILE A 1 105 ? 9.020 1.018 11.036 1.00 86.25 105 ILE A N 1
ATOM 785 C CA . ILE A 1 105 ? 10.381 0.618 11.388 1.00 86.25 105 ILE A CA 1
ATOM 786 C C . ILE A 1 105 ? 11.303 1.840 11.284 1.00 86.25 105 ILE A C 1
ATOM 788 O O . ILE A 1 105 ? 11.501 2.359 10.179 1.00 86.25 105 ILE A O 1
ATOM 792 N N . PRO A 1 106 ? 11.903 2.309 12.396 1.00 82.56 106 PRO A N 1
ATOM 793 C CA . PRO A 1 106 ? 12.810 3.445 12.359 1.00 82.56 106 PRO A CA 1
ATOM 794 C C . PRO A 1 106 ? 14.082 3.093 11.580 1.00 82.56 106 PRO A C 1
ATOM 796 O O . PRO A 1 106 ? 14.778 2.115 11.865 1.00 82.56 106 PRO A O 1
ATOM 799 N N . ILE A 1 107 ? 14.418 3.926 10.596 1.00 79.69 107 ILE A N 1
ATOM 800 C CA . ILE A 1 107 ? 15.644 3.775 9.810 1.00 79.69 107 ILE A CA 1
ATOM 801 C C . ILE A 1 107 ? 16.790 4.444 10.579 1.00 79.69 107 ILE A C 1
ATOM 803 O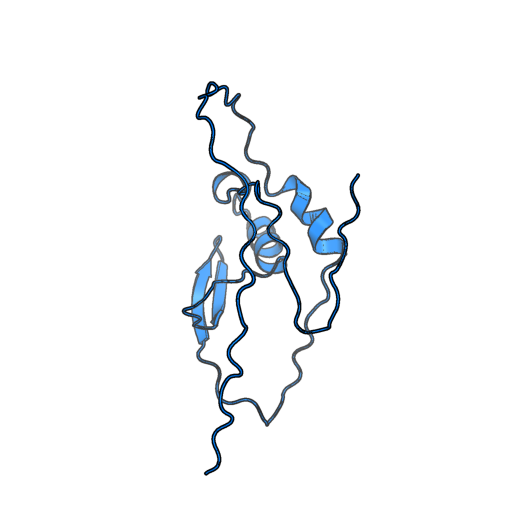 O . ILE A 1 107 ? 17.084 5.627 10.416 1.00 79.69 107 ILE A O 1
ATOM 807 N N . ASN A 1 108 ? 17.442 3.664 11.444 1.00 76.56 108 ASN A N 1
ATOM 808 C CA . ASN A 1 108 ? 18.522 4.133 12.327 1.00 76.56 108 ASN A CA 1
ATOM 809 C C . ASN A 1 108 ? 19.871 4.321 11.611 1.00 76.56 108 ASN A C 1
ATOM 811 O O . ASN A 1 108 ? 20.816 4.863 12.182 1.00 76.56 108 ASN A O 1
ATOM 815 N N . GLN A 1 109 ? 19.981 3.867 10.362 1.00 65.56 109 GLN A N 1
ATOM 816 C CA . GLN A 1 109 ? 21.193 3.978 9.560 1.00 65.56 109 GLN A CA 1
ATOM 817 C C . GLN A 1 109 ? 20.928 4.900 8.375 1.00 65.56 109 GLN A C 1
ATOM 819 O O . GLN A 1 109 ? 20.190 4.554 7.455 1.00 65.56 109 GLN A O 1
ATOM 824 N N . ARG A 1 110 ? 21.573 6.071 8.371 1.00 65.31 110 ARG A N 1
ATOM 825 C CA . ARG A 1 110 ? 21.653 6.946 7.194 1.00 65.31 110 ARG A CA 1
ATOM 826 C C . ARG A 1 110 ? 22.633 6.341 6.188 1.00 65.31 110 ARG A C 1
ATOM 828 O O . ARG A 1 110 ? 23.704 6.893 5.953 1.00 65.31 110 ARG A O 1
ATOM 835 N N . ALA A 1 111 ? 22.300 5.174 5.642 1.00 69.69 111 ALA A N 1
ATOM 836 C CA . ALA A 1 111 ? 22.984 4.686 4.459 1.00 69.69 111 ALA A CA 1
ATOM 837 C C . ALA A 1 111 ? 22.610 5.635 3.308 1.00 69.69 111 ALA A C 1
ATOM 839 O O . ALA A 1 111 ? 21.420 5.823 3.047 1.00 69.69 111 ALA A O 1
ATOM 840 N N . PRO A 1 112 ? 23.582 6.300 2.666 1.00 70.00 112 PRO A N 1
ATOM 841 C CA . PRO A 1 112 ? 23.281 7.182 1.550 1.00 70.00 112 PRO A CA 1
ATOM 842 C C . PRO A 1 112 ? 22.638 6.376 0.418 1.00 70.00 112 PRO A C 1
ATOM 844 O O . PRO A 1 112 ? 23.196 5.381 -0.044 1.00 70.00 112 PRO A O 1
ATOM 847 N N . VAL A 1 113 ? 21.459 6.815 -0.026 1.00 73.69 113 VAL A N 1
ATOM 848 C CA . VAL A 1 113 ? 20.856 6.332 -1.268 1.00 73.69 113 VAL A CA 1
ATOM 849 C C . VAL A 1 113 ? 21.493 7.129 -2.396 1.00 73.69 113 VAL A C 1
ATOM 851 O O . VAL A 1 113 ? 21.308 8.341 -2.493 1.00 73.69 113 VAL A O 1
ATOM 854 N N . TYR A 1 114 ? 22.284 6.454 -3.221 1.00 76.12 114 TYR A N 1
ATOM 855 C CA . TYR A 1 114 ? 22.852 7.047 -4.423 1.00 76.12 114 TYR A CA 1
ATOM 856 C C . TYR A 1 114 ? 21.896 6.789 -5.576 1.00 76.12 114 TYR A C 1
ATOM 858 O O . TYR A 1 114 ? 21.582 5.635 -5.873 1.00 76.12 114 TYR A O 1
ATOM 866 N N . ASP A 1 115 ? 21.427 7.850 -6.219 1.00 77.19 115 ASP A N 1
ATOM 867 C CA . ASP A 1 115 ? 20.755 7.705 -7.499 1.00 77.19 115 ASP A CA 1
ATOM 868 C C . ASP A 1 115 ? 21.790 7.566 -8.631 1.00 77.19 115 ASP A C 1
ATOM 870 O O . ASP A 1 115 ? 22.993 7.782 -8.459 1.00 77.19 115 ASP A O 1
ATOM 874 N N . ALA A 1 116 ? 21.323 7.159 -9.810 1.00 78.56 116 ALA A N 1
ATOM 875 C CA . ALA A 1 116 ?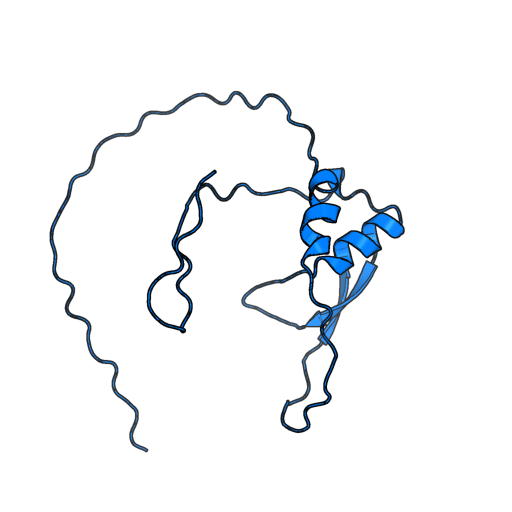 22.168 7.042 -10.995 1.00 78.56 116 ALA A CA 1
ATOM 876 C C . ALA A 1 116 ? 22.402 8.394 -11.704 1.00 78.56 116 ALA A C 1
ATOM 878 O O . ALA A 1 116 ? 22.947 8.407 -12.807 1.00 78.56 116 ALA A O 1
ATOM 879 N N . SER A 1 117 ? 21.968 9.519 -11.119 1.00 76.12 117 SER A N 1
ATOM 880 C CA . SER A 1 117 ? 21.937 10.825 -11.790 1.00 76.12 117 SER A CA 1
ATOM 881 C C . SER A 1 117 ? 23.232 11.635 -11.648 1.00 76.12 117 SER A C 1
ATOM 883 O O . SER A 1 117 ? 23.444 12.581 -12.405 1.00 76.12 117 SER A O 1
ATOM 885 N N . GLY A 1 118 ? 24.131 11.254 -10.735 1.00 64.38 118 GLY A N 1
ATOM 886 C CA . GLY A 1 118 ? 25.358 12.002 -10.446 1.00 64.38 118 GLY A CA 1
ATOM 887 C C . GLY A 1 118 ? 25.412 12.474 -8.987 1.00 64.38 118 GLY A C 1
ATOM 888 O O . GLY A 1 118 ? 24.755 11.880 -8.143 1.00 64.38 118 GLY A O 1
ATOM 889 N N . PRO A 1 119 ? 26.263 13.455 -8.626 1.00 56.62 119 PRO A N 1
ATOM 890 C CA . PRO A 1 119 ? 26.699 13.666 -7.243 1.00 56.62 119 PRO A CA 1
ATOM 891 C C . PRO A 1 119 ? 25.570 13.919 -6.221 1.00 56.62 119 PRO A C 1
ATOM 893 O O . PRO A 1 119 ? 24.619 14.652 -6.464 1.00 56.62 119 PRO A O 1
ATOM 896 N N . VAL A 1 120 ? 25.784 13.311 -5.048 1.00 60.88 120 VAL A N 1
ATOM 897 C CA . VAL A 1 120 ? 24.921 13.068 -3.874 1.00 60.88 120 VAL A CA 1
ATOM 898 C C . VAL A 1 120 ? 23.911 14.162 -3.499 1.00 60.88 120 VAL A C 1
ATOM 900 O O . VAL A 1 120 ? 24.275 15.303 -3.205 1.00 60.88 120 VAL A O 1
ATOM 903 N N . VAL A 1 121 ? 22.654 13.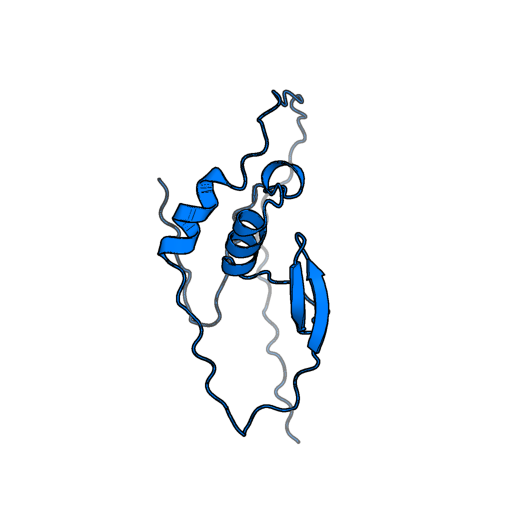742 -3.321 1.00 59.44 121 VAL A N 1
ATOM 904 C CA . VAL A 1 121 ? 21.590 14.514 -2.662 1.00 59.44 121 VAL A CA 1
ATOM 905 C C . VAL A 1 121 ? 21.897 14.656 -1.164 1.00 59.44 121 VAL A C 1
ATOM 907 O O . VAL A 1 121 ? 21.948 13.674 -0.424 1.00 59.44 121 VAL A O 1
ATOM 910 N N . LYS A 1 122 ? 22.103 15.891 -0.689 1.00 54.88 122 LYS A N 1
ATOM 911 C CA . LYS A 1 122 ? 22.190 16.200 0.747 1.00 54.88 122 LYS A CA 1
ATOM 912 C C . LYS A 1 122 ? 20.781 16.303 1.331 1.00 54.88 122 LYS A C 1
ATOM 914 O O . LYS A 1 122 ? 20.003 17.147 0.897 1.00 54.88 122 LYS A O 1
ATOM 919 N N . TYR A 1 123 ? 20.471 15.491 2.339 1.00 56.00 123 TYR A N 1
ATOM 920 C CA . TYR A 1 123 ? 19.245 15.662 3.120 1.00 56.00 123 TYR A CA 1
ATOM 921 C C . TYR A 1 123 ? 19.362 16.908 4.019 1.00 56.00 123 TYR A C 1
ATOM 923 O O . TYR A 1 123 ? 20.385 17.049 4.697 1.00 56.00 123 TYR A O 1
ATOM 931 N N . PRO A 1 124 ? 18.354 17.798 4.071 1.00 42.81 124 PRO A N 1
ATOM 932 C CA . PRO A 1 124 ? 18.315 18.853 5.072 1.00 42.81 124 PRO A CA 1
ATOM 933 C C . PRO A 1 124 ? 18.081 18.250 6.465 1.00 42.81 124 PRO A C 1
ATOM 935 O O . PRO A 1 124 ? 17.164 17.456 6.674 1.00 42.81 124 PRO A O 1
ATOM 938 N N . THR A 1 125 ? 18.932 18.623 7.416 1.00 46.03 125 THR A N 1
ATOM 939 C CA . THR A 1 125 ? 18.715 18.441 8.856 1.00 46.03 125 THR A CA 1
ATOM 940 C C . THR A 1 125 ? 17.741 19.501 9.367 1.00 46.03 125 THR A C 1
ATOM 942 O O . THR A 1 125 ? 17.946 20.683 9.093 1.00 46.03 125 THR A O 1
ATOM 945 N N . THR A 1 126 ? 16.708 19.075 10.100 1.00 48.03 126 THR A N 1
ATOM 946 C CA . THR A 1 126 ? 16.016 19.904 11.107 1.00 48.03 126 THR A CA 1
ATOM 947 C C . THR A 1 126 ? 16.949 20.271 12.244 1.00 48.03 126 THR A C 1
ATOM 949 O O . THR A 1 126 ? 17.768 19.392 12.605 1.00 48.03 126 THR A O 1
#

Radius of gyration: 21.97 Å; Cα contacts (8 Å, |Δi|>4): 58; chains: 1; bounding box: 57×31×59 Å

Solvent-accessible surface area (backbone atoms only — not comparable to full-atom values): 9325 Å² total; per-residue (Å²): 138,86,78,84,76,83,81,84,78,82,82,82,88,82,88,83,86,90,88,78,93,79,89,79,79,93,76,79,72,87,70,76,62,61,53,62,75,56,46,65,69,61,52,76,74,61,77,83,84,79,85,75,88,60,94,87,62,74,90,76,63,64,46,82,45,80,54,70,94,38,80,44,80,42,73,79,57,92,88,62,87,86,80,61,70,68,55,59,56,52,21,48,75,71,68,41,63,48,37,83,77,41,82,87,79,81,80,87,67,89,70,83,82,78,67,94,87,59,88,77,85,79,80,86,78,132

pLDDT: mean 72.5, std 20.11, range [29.88, 96.5]

Secondary structure (DSSP, 8-state):
----PPP---------------------------SHHHHHHHHTTPPP------TTSPPP-EEEEEETTEEEEEE--SS-----HHHHHHHHHTT--HHHH--------------TTSS-PPPPP-

Sequence (126 aa):
MLGHFRRDCRIGKVAGKLAKKEEHGQISSGTAKMFTAPLNRWTCGSVGVVKGYDDLVGRQTVTNVRLLGLTRKALLDTGSSIIPLGIFQASLATGFDLDADVEEIPINQRAPVYDASGPVVKYPTT